Protein AF-A0A0K0GQ82-F1 (afdb_monomer)

InterPro domains:
  IPR002379 V-ATPase proteolipid subunit C-like domain [PF00137] (1-59)
  IPR005953 ATP synthase, F0 complex, subunit C, bacterial/chloroplast [TIGR01260] (5-62)
  IPR020537 ATP synthase, F0 complex, subunit C, DCCD-binding site [PS00605] (25-46)
  IPR035921 F/V-ATP synthase subunit C superfamily [SSF81333] (1-64)
  IPR038662 F1F0 ATP synthase subunit C superfamily [G3DSA:1.20.20.10] (1-63)

Secondary structure (DSSP, 8-state):
-HHHHHHHHHHHHHHHHHHHHHHHHH-GGGHHHHHHHHHHHHHHHHHHHHHHHHHHHHHHHS-THHHHHHHHHHHH--

Mean predicted aligned error: 6.45 Å

pLDDT: mean 89.82, std 6.12, range [55.31, 95.5]

Nearest PDB structures (foldseek):
  7nkk-assembly1_P  TM=9.529E-01  e=6.714E-04  Mycolicibacterium smegmatis MC2 155
  8j0s-assembly1_9  TM=9.472E-01  e=7.610E-04  Mycobacterium tuberculosis
  8jr0-assembly1_9  TM=9.478E-01  e=9.775E-04  Mycobacterium tuberculosis
  8j0s-assembly1_2  TM=9.481E-01  e=1.108E-03  Mycobacterium tuberculosis
  7njm-assembly1_Q  TM=9.563E-01  e=1.256E-03  Mycolicibacterium smegmatis MC2 155

Sequence (78 aa):
MIGLAALGAGLGLAIMAGKFLESAARQPELIPVLQVRMFITAGLIDAAFIISVAVGLLFAFANPLAQVFIERLSQAAG

Solvent-accessible surface area (backbone atoms only — not comparable to full-atom values): 4311 Å² total; per-residue (Å²): 110,46,69,61,34,48,51,52,32,53,52,51,50,50,54,52,51,52,54,48,53,55,46,35,72,76,38,63,86,47,38,72,65,49,50,56,53,46,51,57,53,48,52,56,43,47,48,58,30,52,51,39,43,53,54,51,48,38,58,72,76,60,39,82,61,54,63,61,50,53,55,54,51,58,64,72,75,109

Structure (mmCIF, N/CA/C/O backbone):
data_AF-A0A0K0GQ82-F1
#
_entry.id   AF-A0A0K0GQ82-F1
#
loop_
_atom_site.group_PDB
_atom_site.id
_atom_site.type_symbol
_atom_site.label_atom_id
_atom_site.label_alt_id
_atom_site.label_comp_id
_atom_site.label_asym_id
_atom_site.label_entity_id
_atom_site.label_seq_id
_atom_site.pdbx_PDB_ins_code
_atom_site.Cartn_x
_atom_site.Cartn_y
_atom_site.Cartn_z
_atom_site.occupancy
_atom_site.B_iso_or_equiv
_atom_site.auth_seq_id
_atom_site.auth_comp_id
_atom_site.auth_asym_id
_atom_site.auth_atom_id
_atom_site.pdbx_PDB_model_num
ATOM 1 N N . MET A 1 1 ? 5.051 6.073 -12.364 1.00 78.88 1 MET A N 1
ATOM 2 C CA . MET A 1 1 ? 4.131 4.959 -12.036 1.00 78.88 1 MET A CA 1
ATOM 3 C C . MET A 1 1 ? 4.220 4.583 -10.559 1.00 78.88 1 MET A C 1
ATOM 5 O O . MET A 1 1 ? 3.269 4.848 -9.839 1.00 78.88 1 MET A O 1
ATOM 9 N N . ILE A 1 2 ? 5.370 4.089 -10.080 1.00 89.00 2 ILE A N 1
ATOM 10 C CA . ILE A 1 2 ? 5.550 3.638 -8.684 1.00 89.00 2 ILE A CA 1
ATOM 11 C C . ILE A 1 2 ? 5.255 4.739 -7.653 1.00 89.00 2 ILE A C 1
ATOM 13 O O . ILE A 1 2 ? 4.550 4.480 -6.690 1.00 89.00 2 ILE A O 1
ATOM 17 N N . GLY A 1 3 ? 5.724 5.975 -7.865 1.00 86.69 3 GLY A N 1
ATOM 18 C CA . GLY A 1 3 ? 5.497 7.071 -6.908 1.00 86.69 3 GLY A CA 1
ATOM 19 C C . GLY A 1 3 ? 4.018 7.421 -6.691 1.00 86.69 3 GLY A C 1
ATOM 20 O O . GLY A 1 3 ? 3.600 7.636 -5.561 1.00 86.69 3 GLY A O 1
ATOM 21 N N . LEU A 1 4 ? 3.202 7.401 -7.750 1.00 90.88 4 LEU A N 1
ATOM 22 C CA . LEU A 1 4 ? 1.753 7.618 -7.634 1.00 90.88 4 LEU A CA 1
ATOM 23 C C . LEU A 1 4 ? 1.062 6.440 -6.935 1.00 90.88 4 LEU A C 1
ATOM 25 O O . LEU A 1 4 ? 0.183 6.655 -6.106 1.00 90.88 4 LEU A O 1
ATOM 29 N N . ALA A 1 5 ? 1.494 5.209 -7.222 1.00 90.25 5 ALA A N 1
ATOM 30 C CA . ALA A 1 5 ? 0.995 4.022 -6.534 1.00 90.25 5 ALA A CA 1
ATOM 31 C C . ALA A 1 5 ? 1.359 4.030 -5.037 1.00 90.25 5 ALA A C 1
ATOM 33 O O . ALA A 1 5 ? 0.518 3.707 -4.205 1.00 90.25 5 ALA A O 1
ATOM 34 N N . ALA A 1 6 ? 2.574 4.468 -4.687 1.00 91.56 6 ALA A N 1
ATOM 35 C CA . ALA A 1 6 ? 3.028 4.617 -3.305 1.00 91.56 6 ALA A CA 1
ATOM 36 C C . ALA A 1 6 ? 2.207 5.667 -2.543 1.00 91.56 6 ALA A C 1
ATOM 38 O O . ALA A 1 6 ? 1.804 5.433 -1.407 1.00 91.56 6 ALA A O 1
ATOM 39 N N . LEU A 1 7 ? 1.912 6.805 -3.182 1.00 94.19 7 LEU A N 1
ATOM 40 C CA . LEU A 1 7 ? 1.043 7.833 -2.605 1.00 94.19 7 LEU A CA 1
ATOM 41 C C . LEU A 1 7 ? -0.377 7.305 -2.369 1.00 94.19 7 LEU A C 1
ATOM 43 O O . LEU A 1 7 ? -0.934 7.516 -1.294 1.00 94.19 7 LEU A O 1
ATOM 47 N N . GLY A 1 8 ? -0.948 6.587 -3.339 1.00 91.69 8 GLY A N 1
ATOM 48 C CA . GLY A 1 8 ? -2.272 5.975 -3.206 1.00 91.69 8 GLY A CA 1
ATOM 49 C C . GLY A 1 8 ? -2.339 4.946 -2.075 1.00 91.69 8 GLY A C 1
ATOM 50 O O . GLY A 1 8 ? -3.267 4.988 -1.267 1.00 91.69 8 GLY A O 1
ATOM 51 N N . ALA A 1 9 ? -1.333 4.073 -1.972 1.00 93.44 9 ALA A N 1
ATOM 52 C CA . ALA A 1 9 ? -1.260 3.075 -0.909 1.00 93.44 9 ALA A CA 1
ATOM 53 C C . ALA A 1 9 ? -1.073 3.712 0.474 1.00 93.44 9 ALA A C 1
ATOM 55 O O . ALA A 1 9 ? -1.805 3.386 1.408 1.00 93.44 9 ALA A O 1
ATOM 56 N N . GLY A 1 10 ? -0.167 4.687 0.592 1.00 93.44 10 GLY A N 1
ATOM 57 C CA . GLY A 1 10 ? 0.082 5.401 1.844 1.00 93.44 10 GLY A CA 1
ATOM 58 C C . GLY A 1 10 ? -1.148 6.155 2.353 1.00 93.44 10 GLY A C 1
ATOM 59 O O . GLY A 1 10 ? -1.509 6.030 3.523 1.00 93.44 10 GLY A O 1
ATOM 60 N N . LEU A 1 11 ? -1.839 6.890 1.475 1.00 95.38 11 LEU A N 1
ATOM 61 C CA . LEU A 1 11 ? -3.072 7.596 1.838 1.00 95.38 11 LEU A CA 1
ATOM 62 C C . LEU A 1 11 ? -4.210 6.624 2.174 1.00 95.38 11 LEU A C 1
ATOM 64 O O . LEU A 1 11 ? -4.917 6.827 3.162 1.00 95.38 11 LEU A O 1
ATOM 68 N N . GLY A 1 12 ? -4.369 5.555 1.390 1.00 93.19 12 GLY A N 1
ATOM 69 C CA . GLY A 1 12 ? -5.385 4.530 1.627 1.00 93.19 12 GLY A CA 1
ATOM 70 C C . GLY A 1 12 ? -5.216 3.848 2.984 1.00 93.19 12 GLY A C 1
ATOM 71 O O . GLY A 1 12 ? -6.178 3.754 3.750 1.00 93.19 12 GLY A O 1
ATOM 72 N N . LEU A 1 13 ? -3.988 3.437 3.316 1.00 94.62 13 LEU A N 1
ATOM 73 C CA . LEU A 1 13 ? -3.666 2.828 4.606 1.00 94.62 13 LEU A CA 1
ATOM 74 C C . LEU A 1 13 ? -3.853 3.811 5.766 1.00 94.62 13 LEU A C 1
ATOM 76 O O . LEU A 1 13 ? -4.426 3.426 6.783 1.00 94.62 13 LEU A O 1
ATOM 80 N N . ALA A 1 14 ? -3.442 5.075 5.616 1.00 94.50 14 ALA A N 1
ATOM 81 C CA . ALA A 1 14 ? -3.584 6.086 6.665 1.00 94.50 14 ALA A CA 1
ATOM 82 C C . ALA A 1 14 ? -5.054 6.353 7.032 1.00 94.50 14 ALA A C 1
ATOM 84 O O . ALA A 1 14 ? -5.412 6.363 8.212 1.00 94.50 14 ALA A O 1
ATOM 85 N N . ILE A 1 15 ? -5.926 6.520 6.032 1.00 95.50 15 ILE A N 1
ATOM 86 C CA . ILE A 1 15 ? -7.362 6.765 6.253 1.00 95.50 15 ILE A CA 1
ATOM 87 C C . ILE A 1 15 ? -8.025 5.543 6.895 1.00 95.50 15 ILE A C 1
ATOM 89 O O . ILE A 1 15 ? -8.815 5.670 7.836 1.00 95.50 15 ILE A O 1
ATOM 93 N N . MET A 1 16 ? -7.706 4.353 6.387 1.00 94.69 16 MET A N 1
ATOM 94 C CA . MET A 1 16 ? -8.256 3.096 6.879 1.00 94.69 16 MET A CA 1
ATOM 95 C C . MET A 1 16 ? -7.825 2.826 8.330 1.00 94.69 16 MET A C 1
ATOM 97 O O . MET A 1 16 ? -8.681 2.557 9.175 1.00 94.69 16 MET A O 1
ATOM 101 N N . ALA A 1 17 ? -6.536 2.983 8.646 1.00 92.00 17 ALA A N 1
ATOM 102 C CA . ALA A 1 17 ? -6.012 2.808 9.998 1.00 92.00 17 ALA A CA 1
ATOM 103 C C . ALA A 1 17 ? -6.603 3.833 10.978 1.00 92.00 17 ALA A C 1
ATOM 105 O O . ALA A 1 17 ? -6.976 3.469 12.093 1.00 92.00 17 ALA A O 1
ATOM 106 N N . GLY A 1 18 ? -6.775 5.090 10.553 1.00 93.44 18 GLY A N 1
ATOM 107 C CA . GLY A 1 18 ? -7.431 6.120 11.363 1.00 93.44 18 GLY A CA 1
ATOM 108 C C . GLY A 1 18 ? -8.863 5.737 11.756 1.00 93.44 18 GLY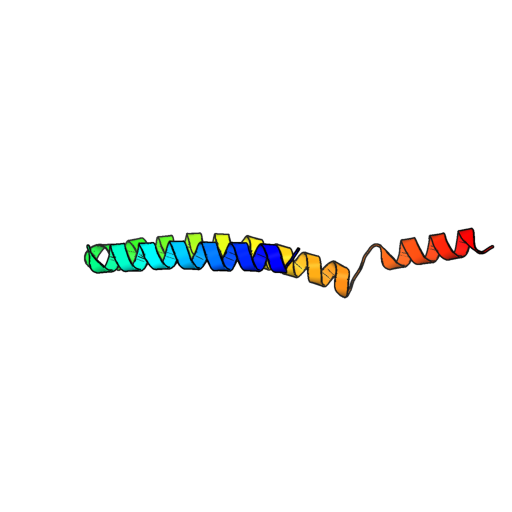 A C 1
ATOM 109 O O . GLY A 1 18 ? -9.221 5.792 12.932 1.00 93.44 18 GLY A O 1
ATOM 110 N N . LYS A 1 19 ? -9.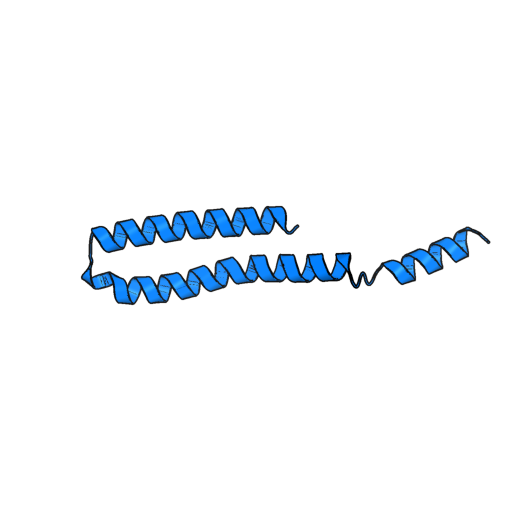666 5.260 10.795 1.00 92.38 19 LYS A N 1
ATOM 111 C CA . LYS A 1 19 ? -11.043 4.792 11.052 1.00 92.38 19 LYS A CA 1
ATOM 112 C C . LYS A 1 19 ? -11.097 3.533 11.916 1.00 92.38 19 LYS A C 1
ATOM 114 O O . LYS A 1 19 ? -12.028 3.374 12.709 1.00 92.38 19 LYS A O 1
ATOM 119 N N . PHE A 1 20 ? -10.118 2.640 11.768 1.00 92.19 20 PHE A N 1
ATOM 120 C CA . PHE A 1 20 ? -9.989 1.462 12.621 1.00 92.19 20 PHE A CA 1
ATOM 121 C C . PHE A 1 20 ? -9.756 1.865 14.082 1.00 92.19 20 PHE A C 1
ATOM 123 O O . PHE A 1 20 ? -10.478 1.389 14.954 1.00 92.19 20 PHE A O 1
ATOM 130 N N . LEU A 1 21 ? -8.821 2.786 14.342 1.00 91.88 21 LEU A N 1
ATOM 131 C CA . LEU A 1 21 ? -8.532 3.276 15.693 1.00 91.88 21 LEU A CA 1
ATOM 132 C C . LEU 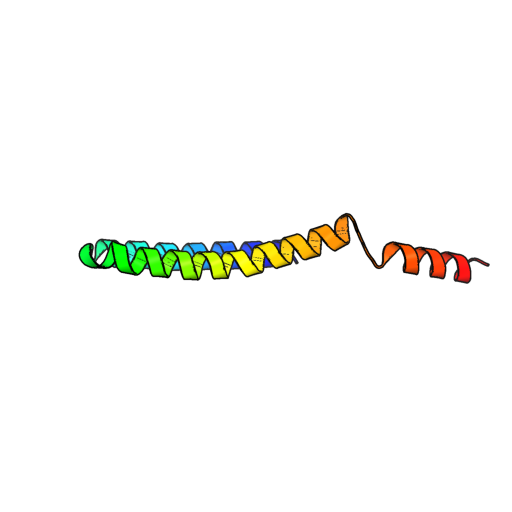A 1 21 ? -9.738 3.985 16.326 1.00 91.88 21 LEU A C 1
ATOM 134 O O . LEU A 1 21 ? -10.048 3.730 17.487 1.00 91.88 21 LEU A O 1
ATOM 138 N N . GLU A 1 22 ? -10.461 4.814 15.566 1.00 94.50 22 GLU A N 1
ATOM 139 C CA . GLU A 1 22 ? -11.691 5.460 16.049 1.00 94.50 22 GLU A CA 1
ATOM 140 C C . GLU A 1 22 ? -12.758 4.423 16.440 1.00 94.50 22 GLU A C 1
ATOM 142 O O . GLU A 1 22 ? -13.379 4.516 17.501 1.00 94.50 22 GLU A O 1
ATOM 147 N N . SER A 1 23 ? -12.948 3.399 15.606 1.00 91.00 23 SER A N 1
ATOM 148 C CA . SER A 1 23 ? -13.930 2.340 15.857 1.00 91.00 23 SER A CA 1
ATOM 149 C C . SER A 1 23 ? -13.533 1.464 17.049 1.00 91.00 23 SER A C 1
ATOM 151 O O . SER A 1 23 ? -14.385 1.136 17.872 1.00 91.00 23 SER A O 1
ATOM 153 N N . ALA A 1 24 ? -12.243 1.139 17.178 1.00 90.88 24 ALA A N 1
ATOM 154 C CA . ALA A 1 24 ? -11.688 0.385 18.299 1.00 90.88 24 ALA A CA 1
ATOM 155 C C . ALA A 1 24 ? -11.838 1.136 19.632 1.00 90.88 24 ALA A C 1
ATOM 157 O O . ALA A 1 24 ? -12.175 0.525 20.643 1.00 90.88 24 ALA A O 1
ATOM 158 N N . ALA A 1 25 ? -11.644 2.459 19.626 1.00 92.25 25 ALA A N 1
ATOM 159 C CA . ALA A 1 25 ? -11.833 3.298 20.806 1.00 92.25 25 ALA A CA 1
ATOM 160 C C . ALA A 1 25 ? -13.309 3.400 21.227 1.00 92.25 25 ALA A C 1
ATOM 162 O O . ALA A 1 25 ? -13.605 3.466 22.418 1.00 92.25 25 ALA A O 1
ATOM 163 N N . ARG A 1 26 ? -14.245 3.404 20.265 1.00 95.38 26 ARG A N 1
ATOM 164 C CA . ARG A 1 26 ? -15.691 3.476 20.547 1.00 95.38 26 ARG A CA 1
ATOM 165 C C . ARG A 1 26 ? -16.278 2.140 20.987 1.00 95.38 26 ARG A C 1
ATOM 167 O O . ARG A 1 26 ? -17.168 2.133 21.831 1.00 95.38 26 ARG A O 1
ATOM 174 N N . GLN A 1 27 ? -15.843 1.038 20.379 1.00 93.88 27 GLN A N 1
ATOM 175 C CA . GLN A 1 27 ? -16.381 -0.301 20.622 1.00 93.88 27 GLN A CA 1
ATOM 176 C C . GLN A 1 27 ? -15.247 -1.337 20.617 1.00 93.88 27 GLN A C 1
ATOM 178 O O . GLN A 1 27 ? -14.957 -1.935 19.575 1.00 93.88 27 GLN A O 1
ATOM 183 N N . PRO A 1 28 ? -14.613 -1.591 21.777 1.00 87.31 28 PRO A N 1
ATOM 184 C CA . PRO A 1 28 ? -13.479 -2.512 21.864 1.00 87.31 28 PRO A CA 1
ATOM 185 C C . PRO A 1 28 ? -13.859 -3.963 21.524 1.00 87.31 28 PRO A C 1
ATOM 187 O O . PRO A 1 28 ? -13.029 -4.742 21.066 1.00 87.31 28 PRO A O 1
ATOM 190 N N . GLU A 1 29 ? -15.134 -4.317 21.670 1.00 91.62 29 GLU A N 1
ATOM 191 C CA . GLU A 1 29 ? -15.684 -5.642 21.354 1.00 91.62 29 GLU A CA 1
ATOM 192 C C . GLU A 1 29 ? -15.610 -5.969 19.854 1.00 91.62 29 GLU A C 1
ATOM 194 O O . GLU A 1 29 ? -15.518 -7.132 19.464 1.00 91.62 29 GLU A O 1
ATOM 199 N N . LEU A 1 30 ? -15.621 -4.942 18.996 1.00 90.38 30 LEU A N 1
ATOM 200 C CA . LEU A 1 30 ? -15.576 -5.102 17.544 1.00 90.38 30 LEU A CA 1
ATOM 201 C C . LEU A 1 30 ? -14.155 -5.226 16.988 1.00 90.38 30 LEU A C 1
ATOM 203 O O . LEU A 1 30 ? -14.003 -5.549 15.807 1.00 90.38 30 LEU A O 1
ATOM 207 N N . ILE A 1 31 ? -13.117 -5.007 17.803 1.00 90.31 31 ILE A N 1
ATOM 208 C CA . ILE A 1 31 ? -11.710 -5.048 17.373 1.00 90.31 31 ILE A CA 1
ATOM 209 C C . ILE A 1 31 ? -11.369 -6.328 16.590 1.00 90.31 31 ILE A C 1
ATOM 211 O O . ILE A 1 31 ? -10.826 -6.191 15.492 1.00 90.31 31 ILE A O 1
ATOM 215 N N . PRO A 1 32 ? -11.719 -7.550 17.044 1.00 91.44 32 PRO A N 1
ATOM 216 C CA . PRO A 1 32 ? -11.337 -8.775 16.338 1.00 91.44 32 PRO A CA 1
ATOM 217 C C . PRO A 1 32 ? -11.947 -8.858 14.933 1.00 91.44 32 PRO A C 1
ATOM 219 O O . PRO A 1 32 ? -11.285 -9.240 13.970 1.00 91.44 32 PRO A O 1
ATOM 222 N N . VAL A 1 33 ? -13.211 -8.449 14.796 1.00 91.94 33 VAL A N 1
ATOM 223 C CA . VAL A 1 33 ? -13.930 -8.461 13.514 1.00 91.94 33 VAL A CA 1
ATOM 224 C C . VAL A 1 33 ? -13.391 -7.377 12.581 1.00 91.94 33 VAL A C 1
ATOM 226 O O . VAL A 1 33 ? -13.199 -7.617 11.386 1.00 91.94 33 VAL A O 1
ATOM 229 N N . LEU A 1 34 ? -13.134 -6.181 13.115 1.00 90.00 34 LEU A N 1
ATOM 230 C CA . LEU A 1 34 ? -12.601 -5.060 12.349 1.00 90.00 34 LEU A CA 1
ATOM 231 C C . LEU A 1 34 ? -11.157 -5.303 11.908 1.00 90.00 34 LEU A C 1
ATOM 233 O O . LEU A 1 34 ? -10.818 -4.927 10.794 1.00 90.00 34 LEU A O 1
ATOM 237 N N . GLN A 1 35 ? -10.337 -5.982 12.712 1.00 91.06 35 GLN A N 1
ATOM 238 C CA . GLN A 1 35 ? -8.949 -6.306 12.382 1.00 91.06 35 GLN A CA 1
ATOM 239 C C . GLN A 1 35 ? -8.855 -7.259 11.182 1.00 91.06 35 GLN A C 1
ATOM 241 O O . GLN A 1 35 ? -8.053 -7.038 10.277 1.00 91.06 35 GLN A O 1
ATOM 246 N N . VAL A 1 36 ? -9.712 -8.282 11.108 1.00 93.00 36 VAL A N 1
ATOM 247 C CA . VAL A 1 36 ? -9.744 -9.184 9.941 1.00 93.00 36 VAL A CA 1
ATOM 248 C C . VAL A 1 36 ? -10.130 -8.418 8.672 1.00 93.00 36 VAL A C 1
ATOM 250 O O . VAL A 1 36 ? -9.477 -8.548 7.637 1.00 93.00 36 VAL A O 1
ATOM 253 N N . ARG A 1 37 ? -11.154 -7.560 8.752 1.00 91.19 37 ARG A N 1
ATOM 254 C CA . ARG A 1 37 ? -11.585 -6.716 7.622 1.00 91.19 37 ARG A CA 1
ATOM 255 C C . ARG A 1 37 ? -10.509 -5.702 7.225 1.00 91.19 37 ARG A C 1
ATOM 257 O O . ARG A 1 37 ? -10.303 -5.458 6.036 1.00 91.19 37 ARG A O 1
ATOM 264 N N . MET A 1 38 ? -9.801 -5.153 8.210 1.00 92.31 38 MET A N 1
ATOM 265 C CA . MET A 1 38 ? -8.667 -4.253 8.027 1.00 92.31 38 MET A CA 1
ATOM 266 C C . MET A 1 38 ? -7.571 -4.931 7.205 1.00 92.31 38 MET A C 1
ATOM 268 O O . MET A 1 38 ? -7.159 -4.370 6.198 1.00 92.31 38 MET A O 1
ATOM 272 N N . PHE A 1 39 ? -7.157 -6.150 7.563 1.00 91.12 39 PHE A N 1
ATOM 273 C CA . PHE A 1 39 ? -6.106 -6.864 6.835 1.00 91.12 39 PHE A CA 1
ATOM 274 C C . PHE A 1 39 ? -6.491 -7.228 5.402 1.00 91.12 39 PHE A C 1
ATOM 276 O O . PHE A 1 39 ? -5.661 -7.094 4.508 1.00 91.12 39 PHE A O 1
ATOM 283 N N . ILE A 1 40 ? -7.743 -7.629 5.156 1.00 93.81 40 ILE A N 1
ATOM 284 C CA . ILE A 1 40 ? -8.220 -7.903 3.789 1.00 93.81 40 ILE A CA 1
ATOM 285 C C . ILE A 1 40 ? -8.118 -6.637 2.930 1.00 93.81 40 ILE A C 1
ATOM 287 O O . ILE A 1 40 ? -7.614 -6.670 1.808 1.00 93.81 40 ILE A O 1
ATOM 291 N N . THR A 1 41 ? -8.563 -5.504 3.475 1.00 92.19 41 THR A N 1
ATOM 292 C CA . THR A 1 41 ? -8.562 -4.229 2.749 1.00 92.19 41 THR A CA 1
ATOM 293 C C . THR A 1 41 ? -7.145 -3.667 2.599 1.00 92.19 41 THR A C 1
ATOM 295 O O . THR A 1 41 ? -6.802 -3.151 1.541 1.00 92.19 41 THR A O 1
ATOM 298 N N . ALA A 1 42 ? -6.298 -3.811 3.621 1.00 93.62 42 ALA A N 1
ATOM 299 C CA . ALA A 1 42 ? -4.887 -3.436 3.578 1.00 93.62 42 ALA A CA 1
ATOM 300 C C . ALA A 1 42 ? -4.122 -4.243 2.521 1.00 93.62 42 ALA A C 1
ATOM 302 O O . ALA A 1 42 ? -3.418 -3.661 1.702 1.00 93.62 42 ALA A O 1
ATOM 303 N N . GLY A 1 43 ? -4.333 -5.563 2.465 1.00 93.38 43 GLY A N 1
ATOM 304 C CA . GLY A 1 43 ? -3.742 -6.415 1.433 1.00 93.38 43 GLY A CA 1
ATOM 305 C C . GLY A 1 43 ? -4.193 -6.035 0.020 1.00 93.38 43 GLY A C 1
ATOM 306 O O . GLY A 1 43 ? -3.390 -6.061 -0.908 1.00 93.38 43 GLY A O 1
ATOM 307 N N . LEU A 1 44 ? -5.452 -5.616 -0.150 1.00 93.44 44 LEU A N 1
ATOM 308 C CA . LEU A 1 44 ? -5.949 -5.118 -1.435 1.00 93.44 44 LEU A CA 1
ATOM 309 C C . LEU A 1 44 ? -5.284 -3.793 -1.849 1.00 93.44 44 LEU A C 1
ATOM 311 O O . LEU A 1 44 ? -4.955 -3.620 -3.023 1.00 93.44 44 LEU A O 1
ATOM 315 N N . ILE A 1 45 ? -5.071 -2.873 -0.902 1.00 93.56 45 ILE A N 1
ATOM 316 C CA . ILE A 1 45 ? -4.364 -1.605 -1.144 1.00 93.56 45 ILE A CA 1
ATOM 317 C C . ILE A 1 45 ? -2.915 -1.879 -1.580 1.00 93.56 45 ILE A C 1
ATOM 319 O O . ILE A 1 45 ? -2.462 -1.341 -2.595 1.00 93.56 45 ILE A O 1
ATOM 323 N N . ASP A 1 46 ? -2.217 -2.764 -0.869 1.00 93.06 46 ASP A N 1
ATOM 324 C CA . ASP A 1 46 ? -0.822 -3.100 -1.165 1.00 93.06 46 ASP A CA 1
ATOM 325 C C . ASP A 1 46 ? -0.665 -3.892 -2.468 1.00 93.06 46 ASP A C 1
ATOM 327 O O . ASP A 1 46 ? 0.332 -3.723 -3.171 1.00 93.06 46 ASP A O 1
ATOM 331 N N . ALA A 1 47 ? -1.654 -4.698 -2.864 1.00 94.25 47 ALA A N 1
ATOM 332 C CA . ALA A 1 47 ? -1.605 -5.445 -4.120 1.00 94.25 47 ALA A CA 1
ATOM 333 C C . ALA A 1 47 ? -1.401 -4.522 -5.337 1.00 94.25 47 ALA A C 1
ATOM 335 O O . ALA A 1 47 ? -0.540 -4.782 -6.179 1.00 94.25 47 ALA A O 1
ATOM 336 N N . ALA A 1 48 ? -2.134 -3.406 -5.412 1.00 90.25 48 ALA A N 1
ATOM 337 C CA . ALA A 1 48 ? -1.995 -2.440 -6.505 1.00 90.25 48 ALA A CA 1
ATOM 338 C C . ALA A 1 48 ? -0.613 -1.754 -6.518 1.00 90.25 48 ALA A C 1
ATOM 340 O O . ALA A 1 48 ? -0.043 -1.492 -7.587 1.00 90.25 48 ALA A O 1
ATOM 341 N N . PHE A 1 49 ? -0.047 -1.497 -5.335 1.00 93.31 49 PHE A N 1
ATOM 342 C CA . PHE A 1 49 ? 1.303 -0.956 -5.194 1.00 93.31 49 PHE A CA 1
ATOM 343 C C . PHE A 1 49 ? 2.363 -1.950 -5.678 1.00 93.31 49 PHE A C 1
ATOM 345 O O . PHE A 1 49 ? 3.189 -1.597 -6.522 1.00 93.31 49 PHE A O 1
ATOM 352 N N . ILE A 1 50 ? 2.298 -3.204 -5.226 1.00 94.38 50 ILE A N 1
ATOM 353 C CA . ILE A 1 50 ? 3.254 -4.249 -5.609 1.00 94.38 50 ILE A CA 1
ATOM 354 C C . ILE A 1 50 ? 3.202 -4.537 -7.111 1.00 94.38 50 ILE A C 1
ATOM 356 O O . ILE A 1 50 ? 4.254 -4.662 -7.736 1.00 94.38 50 ILE A O 1
ATOM 360 N N . ILE A 1 51 ? 2.015 -4.556 -7.725 1.00 94.12 51 ILE A N 1
ATOM 361 C CA . ILE A 1 51 ? 1.885 -4.691 -9.186 1.00 94.12 51 ILE A CA 1
ATOM 362 C C . ILE A 1 51 ? 2.612 -3.543 -9.900 1.00 94.12 51 ILE A C 1
ATOM 364 O O . ILE A 1 51 ? 3.369 -3.772 -10.843 1.00 94.12 51 ILE A O 1
ATOM 368 N N . SER A 1 52 ? 2.443 -2.306 -9.426 1.00 93.56 52 SER A N 1
ATOM 369 C CA . SER A 1 52 ? 3.112 -1.138 -10.014 1.00 93.56 52 SER A CA 1
ATOM 370 C C . SER A 1 52 ? 4.636 -1.206 -9.872 1.00 93.56 52 SER A C 1
ATOM 372 O O . SER A 1 52 ? 5.360 -0.816 -10.790 1.00 93.56 52 SER A O 1
ATOM 374 N N . VAL A 1 53 ? 5.129 -1.715 -8.739 1.00 94.12 53 VAL A N 1
ATOM 375 C CA . VAL A 1 53 ? 6.558 -1.966 -8.508 1.00 94.12 53 VAL A CA 1
ATOM 376 C C . VAL A 1 53 ? 7.078 -3.052 -9.445 1.00 94.12 53 VAL A C 1
ATOM 378 O O . VAL A 1 53 ? 8.094 -2.835 -10.100 1.00 94.12 53 VAL A O 1
ATOM 381 N N . ALA A 1 54 ? 6.375 -4.179 -9.571 1.00 94.06 54 ALA A N 1
ATOM 382 C CA . ALA A 1 54 ? 6.765 -5.281 -10.447 1.00 94.06 54 ALA A CA 1
ATOM 383 C C . ALA A 1 54 ? 6.890 -4.832 -11.911 1.00 94.06 54 ALA A C 1
ATOM 385 O O . ALA A 1 54 ? 7.893 -5.111 -12.566 1.00 94.06 54 ALA A O 1
ATOM 386 N N . VAL A 1 55 ? 5.914 -4.063 -12.404 1.00 93.38 55 VAL A N 1
ATOM 387 C CA . VAL A 1 55 ? 5.950 -3.489 -13.757 1.00 93.38 55 VAL A CA 1
ATOM 388 C C . VAL A 1 55 ? 7.113 -2.504 -13.908 1.00 93.38 55 VAL A C 1
ATOM 390 O O . VAL A 1 55 ? 7.826 -2.536 -14.908 1.00 93.38 55 VAL A O 1
ATOM 393 N N . GLY A 1 56 ? 7.352 -1.644 -12.916 1.00 92.38 56 GLY A N 1
ATOM 394 C CA . GLY A 1 56 ? 8.475 -0.707 -12.965 1.00 92.38 56 GLY A CA 1
ATOM 395 C C . GLY A 1 56 ? 9.839 -1.403 -12.971 1.00 92.38 56 GLY A C 1
ATOM 396 O O . GLY A 1 56 ? 10.723 -0.998 -13.722 1.00 92.38 56 GLY A O 1
ATOM 397 N N . LEU A 1 57 ? 9.996 -2.481 -12.198 1.00 92.88 57 LEU A N 1
ATOM 398 C CA . LEU A 1 57 ? 11.209 -3.301 -12.195 1.00 92.88 57 LEU A CA 1
ATOM 399 C C . LEU A 1 57 ? 11.403 -4.046 -13.521 1.00 92.88 57 LEU A C 1
ATOM 401 O O . LEU A 1 57 ? 12.532 -4.111 -14.006 1.00 92.88 57 LEU A O 1
ATOM 405 N N . LEU A 1 58 ? 10.323 -4.535 -14.144 1.00 92.62 58 LEU A N 1
ATOM 406 C CA . LEU A 1 58 ? 10.371 -5.130 -15.483 1.00 92.62 58 LEU A CA 1
ATOM 407 C C . LEU A 1 58 ? 10.952 -4.138 -16.498 1.00 92.62 58 LEU A C 1
ATOM 409 O O . LEU A 1 58 ? 11.901 -4.469 -17.199 1.00 92.62 58 LEU A O 1
ATOM 413 N N . PHE A 1 59 ? 10.452 -2.902 -16.536 1.00 90.12 59 PHE A N 1
ATOM 414 C CA . PHE A 1 59 ? 10.991 -1.883 -17.443 1.00 90.12 59 PHE A CA 1
ATOM 415 C C . PHE A 1 59 ? 12.407 -1.420 -17.086 1.00 90.12 59 PHE A C 1
ATOM 417 O O . PHE A 1 59 ? 13.137 -0.996 -17.977 1.00 90.12 59 PHE A O 1
ATOM 424 N N . ALA A 1 60 ? 12.806 -1.479 -15.815 1.00 89.06 60 ALA A N 1
ATOM 425 C CA . ALA A 1 60 ? 14.140 -1.060 -15.392 1.00 89.06 60 ALA A CA 1
ATOM 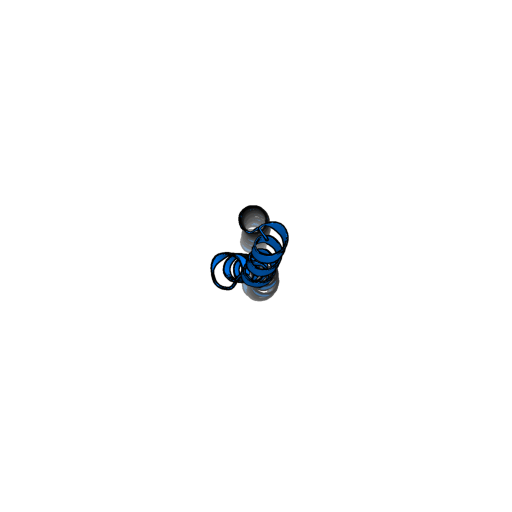426 C C . ALA A 1 60 ? 15.224 -2.097 -15.729 1.00 89.06 60 ALA A C 1
ATOM 428 O O . ALA A 1 60 ? 16.300 -1.724 -16.189 1.00 89.06 60 ALA A O 1
ATOM 429 N N . PHE A 1 61 ? 14.948 -3.385 -15.507 1.00 89.25 61 PHE A N 1
ATOM 430 C CA . PHE A 1 61 ? 15.968 -4.442 -15.569 1.00 89.25 61 PHE A CA 1
ATOM 431 C C . PHE A 1 61 ? 15.785 -5.433 -16.718 1.00 89.25 61 PHE A C 1
ATOM 433 O O . PHE A 1 61 ? 16.757 -6.029 -17.168 1.00 89.25 61 PHE A O 1
ATOM 440 N N . ALA A 1 62 ? 14.561 -5.613 -17.207 1.00 87.62 62 ALA A N 1
ATOM 441 C CA . ALA A 1 62 ? 14.225 -6.589 -18.240 1.00 87.62 62 ALA A CA 1
ATOM 442 C C . ALA A 1 62 ? 13.326 -5.947 -19.305 1.00 87.62 62 ALA A C 1
ATOM 444 O O . ALA A 1 62 ? 12.294 -6.496 -19.687 1.00 87.62 62 ALA A O 1
ATOM 445 N N . ASN A 1 63 ? 13.708 -4.741 -19.743 1.00 88.44 63 ASN A N 1
ATOM 446 C CA . ASN A 1 63 ? 12.903 -3.927 -20.642 1.00 88.44 63 ASN A CA 1
ATOM 447 C C . ASN A 1 63 ? 12.657 -4.655 -21.978 1.00 88.44 63 ASN A C 1
ATOM 449 O O . ASN A 1 63 ? 13.588 -4.761 -22.783 1.00 88.44 63 ASN A O 1
ATOM 453 N N . PRO A 1 64 ? 11.417 -5.081 -22.277 1.00 84.12 64 PRO A N 1
ATOM 454 C CA . PRO A 1 64 ? 11.122 -5.829 -23.499 1.00 84.12 64 PRO A CA 1
ATOM 455 C C . PRO A 1 64 ? 11.265 -4.978 -24.770 1.00 84.12 64 PRO A C 1
ATOM 457 O O . PRO A 1 64 ? 11.351 -5.513 -25.870 1.00 84.12 64 PRO A O 1
ATOM 460 N N . LEU A 1 65 ? 11.303 -3.649 -24.638 1.00 85.50 65 LEU A N 1
ATOM 461 C CA . LEU A 1 65 ? 11.403 -2.724 -25.767 1.00 85.50 65 LEU A CA 1
ATOM 462 C C . LEU A 1 65 ? 12.850 -2.390 -26.143 1.00 85.50 65 LEU A C 1
ATOM 464 O O . LEU A 1 65 ? 13.080 -1.822 -27.208 1.00 85.50 65 LEU A O 1
ATOM 468 N N . ALA A 1 66 ? 13.828 -2.736 -25.299 1.00 85.31 66 ALA A N 1
ATOM 469 C CA . ALA A 1 66 ? 15.220 -2.353 -25.518 1.00 85.31 66 ALA A CA 1
ATOM 470 C C . ALA A 1 66 ? 15.813 -2.997 -26.784 1.00 85.31 66 ALA A C 1
ATOM 472 O O . ALA A 1 66 ? 16.397 -2.294 -27.604 1.00 85.31 66 ALA A O 1
ATOM 473 N N . GLN A 1 67 ? 15.622 -4.306 -26.984 1.00 79.94 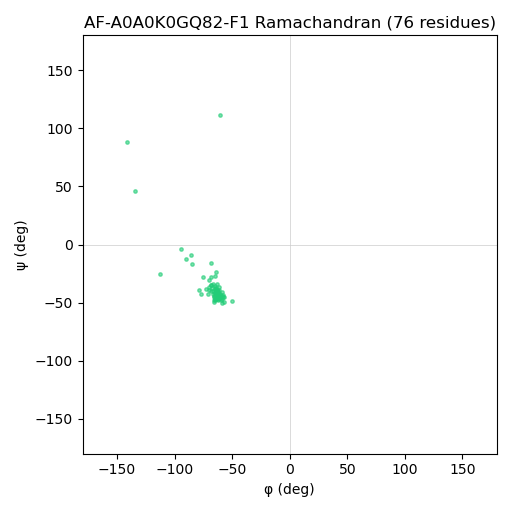67 GLN A N 1
ATOM 474 C CA . GLN A 1 67 ? 16.145 -5.011 -28.165 1.00 79.94 67 GLN A CA 1
ATOM 475 C C . GLN A 1 67 ? 15.504 -4.522 -29.466 1.00 79.94 67 GLN A C 1
ATOM 477 O O . GLN A 1 67 ? 16.216 -4.162 -30.399 1.00 79.94 67 GLN A O 1
ATOM 482 N N . VAL A 1 68 ? 14.171 -4.416 -29.498 1.00 86.06 68 VAL A N 1
ATOM 483 C CA . VAL A 1 68 ? 13.438 -3.927 -30.678 1.00 86.06 68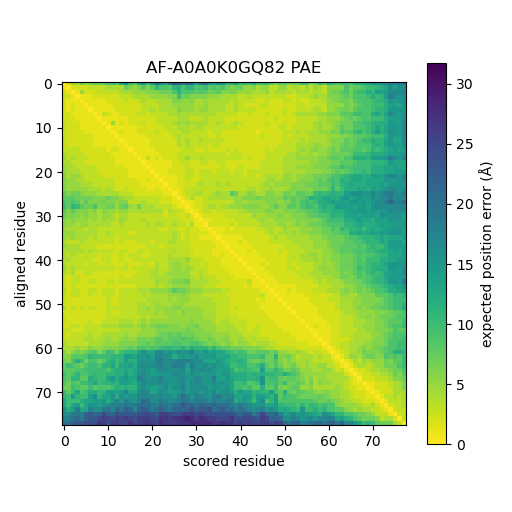 VAL A CA 1
ATOM 484 C C . VAL A 1 68 ? 13.883 -2.512 -31.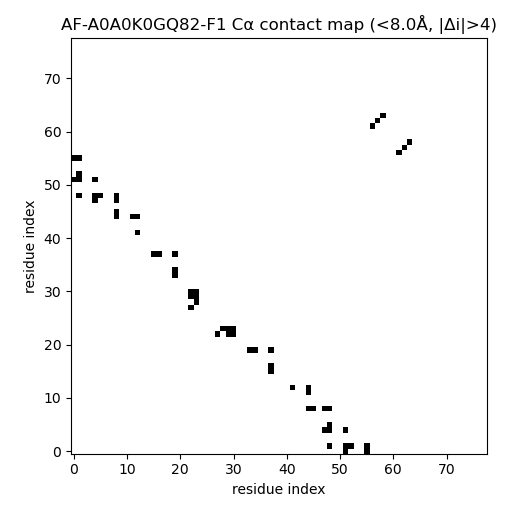052 1.00 86.06 68 VAL A C 1
ATOM 486 O O . VAL A 1 68 ? 14.061 -2.202 -32.227 1.00 86.06 68 VAL A O 1
ATOM 489 N N . PHE A 1 69 ? 14.091 -1.638 -30.066 1.00 84.56 69 PHE A N 1
ATOM 490 C CA . PHE A 1 69 ? 14.552 -0.276 -30.318 1.00 84.56 69 PHE A CA 1
ATOM 491 C C . PHE A 1 69 ? 15.964 -0.237 -30.922 1.00 84.56 69 PHE A C 1
ATOM 493 O O . PHE A 1 69 ? 16.190 0.479 -31.897 1.00 84.56 69 PHE A O 1
ATOM 500 N N . ILE A 1 70 ? 16.892 -1.042 -30.394 1.00 85.06 70 ILE A N 1
ATOM 501 C CA . ILE A 1 70 ? 18.263 -1.151 -30.917 1.00 85.06 70 ILE A CA 1
ATOM 502 C C . ILE A 1 70 ? 18.259 -1.652 -32.369 1.00 85.06 70 ILE A C 1
ATOM 504 O O . ILE A 1 70 ? 18.955 -1.088 -33.213 1.00 85.06 70 ILE A O 1
ATOM 508 N N . GLU A 1 71 ? 17.436 -2.652 -32.691 1.00 84.62 71 GLU A N 1
ATOM 509 C CA . GLU A 1 71 ? 17.303 -3.178 -34.057 1.00 84.62 71 GLU A C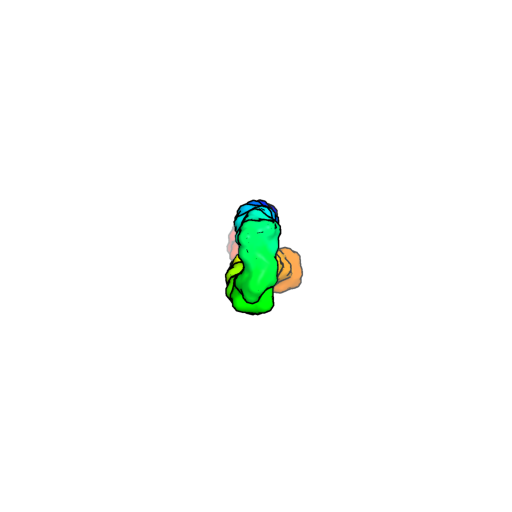A 1
ATOM 510 C C . GLU A 1 71 ? 16.811 -2.113 -35.047 1.00 84.62 71 GLU A C 1
ATOM 512 O O . GLU A 1 71 ? 17.351 -1.984 -36.147 1.00 84.62 71 GLU A O 1
ATOM 517 N N . ARG A 1 72 ? 15.818 -1.303 -34.658 1.00 85.81 72 ARG A N 1
ATOM 518 C CA . ARG A 1 72 ? 15.294 -0.226 -35.517 1.00 85.81 72 ARG A CA 1
ATOM 519 C C . ARG A 1 72 ? 16.280 0.919 -35.696 1.00 85.81 72 ARG A C 1
ATOM 521 O O . ARG A 1 72 ? 16.365 1.463 -36.793 1.00 85.81 72 ARG A O 1
ATOM 528 N N . LEU A 1 73 ? 17.047 1.259 -34.661 1.00 84.38 73 LEU A N 1
ATOM 529 C CA . LEU A 1 73 ? 18.133 2.231 -34.789 1.00 84.38 73 LEU A CA 1
ATOM 530 C C . LEU A 1 73 ? 19.220 1.740 -35.750 1.00 84.38 73 LEU A C 1
ATOM 5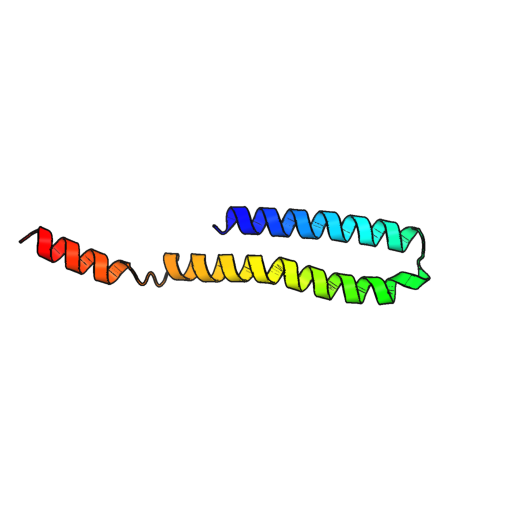32 O O . LEU A 1 73 ? 19.684 2.514 -36.582 1.00 84.38 73 LEU A O 1
ATOM 536 N N . SER A 1 74 ? 19.580 0.456 -35.690 1.00 81.62 74 SER A N 1
ATOM 537 C CA . SER A 1 74 ? 20.550 -0.132 -36.620 1.00 81.62 74 SER A CA 1
ATOM 538 C C . SER A 1 74 ? 20.068 -0.116 -38.074 1.00 81.62 74 SER A C 1
ATOM 540 O O . SER A 1 74 ? 20.892 0.037 -38.967 1.00 81.62 74 SER A O 1
ATOM 542 N N . GLN A 1 75 ? 18.764 -0.275 -38.324 1.00 81.25 75 GLN A N 1
ATOM 543 C CA . GLN A 1 75 ? 18.182 -0.206 -39.672 1.00 81.25 75 GLN A CA 1
ATOM 544 C C . GLN A 1 75 ? 18.060 1.221 -40.216 1.00 81.25 75 GLN A C 1
ATOM 546 O O . GLN A 1 75 ? 18.061 1.401 -41.424 1.00 81.25 75 GLN A O 1
ATOM 551 N N . ALA A 1 76 ? 17.920 2.225 -39.347 1.00 74.12 76 ALA A N 1
ATOM 552 C CA . ALA A 1 76 ? 17.824 3.628 -39.754 1.00 74.12 76 ALA A CA 1
ATOM 553 C C . ALA A 1 76 ? 19.196 4.295 -39.964 1.00 74.12 76 ALA A C 1
ATOM 555 O O . ALA A 1 76 ? 19.268 5.373 -40.549 1.00 74.12 76 ALA A O 1
ATOM 556 N N . ALA A 1 77 ? 20.267 3.684 -39.447 1.00 72.38 77 ALA A N 1
ATOM 557 C CA . ALA A 1 77 ? 21.639 4.178 -39.551 1.00 72.38 77 ALA A CA 1
ATOM 558 C C . ALA A 1 77 ? 22.437 3.584 -40.733 1.00 72.38 77 ALA A C 1
ATOM 560 O O . ALA A 1 77 ? 23.588 3.978 -40.924 1.00 72.38 77 ALA A O 1
ATOM 561 N N . GLY A 1 78 ? 21.855 2.647 -41.493 1.00 55.31 78 GLY A N 1
ATOM 562 C CA . GLY A 1 78 ? 22.407 2.083 -42.734 1.00 55.31 78 GLY A CA 1
ATOM 563 C C . GLY A 1 78 ? 21.569 2.473 -43.940 1.00 55.31 78 GLY A C 1
ATOM 564 O O . GLY A 1 78 ? 22.168 2.625 -45.025 1.00 55.31 78 GLY A O 1
#

Foldseek 3Di:
DLVVLVVQLVVQLVVLVVVLVVVCVVDVPCNVVSVVVSVVSNVVSVVSNVVVVVVVVCCVPVNPCPVVVVVVVVVVVD

Radius of gyration: 21.22 Å; Cα contacts (8 Å, |Δi|>4): 31; chains: 1; bounding box: 39×17×65 Å

Organism: Xanthomonas oryzae pv. oryzae (strain PXO99A) (NCBI:txid360094)